Protein AF-A0A9D6IJ97-F1 (afdb_monomer)

Secondary structure (DSSP, 8-state):
--------B-TTT--B-S-TTEEEEETTEEEEESSGGGHHHHHHSHHHHHHHH-SS---------

Sequence (65 aa):
MVLENIQTVCPVRGETIAKKESFTDYKGRRIYFCCPGCEEPFSKEPGKFLEKLGPLAGNKTNTHS

Nearest PDB structures (foldseek):
  3n1y-assembly1_A-1  TM=7.623E-01  e=1.057E-01  Pseudomonas sp. OX1
  2rdb-assembly1_A  TM=7.748E-01  e=1.221E-01  Stutzerimonas stutzeri
  3rnc-assembly1_A  TM=7.607E-01  e=1.632E-01  Pseudomonas sp. OX1
  3n20-assembly1_A-1  TM=6.772E-01  e=9.828E-02  Pseudomonas sp. OX1
  3niv-assembly1_B  TM=4.258E-01  e=4.258E+00  Legionella pneumophila subsp. pneumophila str. Philadelphia 1

Solvent-accessible surface area (backbone atoms only — not comparable to full-atom values): 4176 Å² total; per-residue (Å²): 134,81,82,81,70,63,58,46,46,12,60,80,81,69,41,67,39,85,45,86,79,35,66,49,79,54,98,93,40,79,45,54,25,55,45,73,82,44,50,59,64,38,71,74,42,47,68,66,35,46,64,74,36,54,98,59,44,66,76,88,75,84,78,77,129

pLDDT: mean 71.59, std 14.8, range [35.97, 87.94]

Foldseek 3Di:
DPPCLPAQAALQPRHGQPDQPAWDQDPNDIHGHNDVVSVVVCVVCVPVSDVSQPPRHD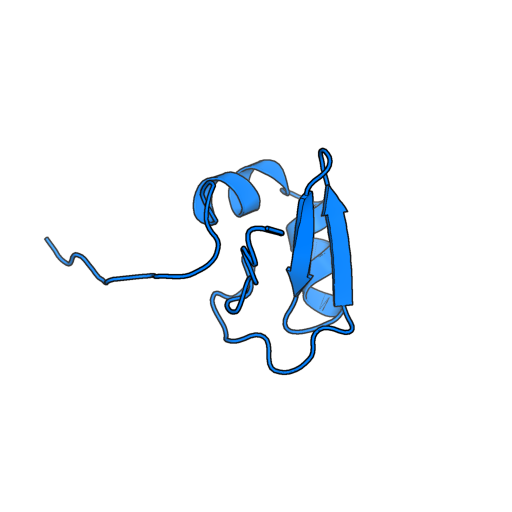DPPDPDD

Radius of gyration: 11.71 Å; Cα contacts (8 Å, |Δi|>4): 76; chains: 1; bounding box: 26×35×26 Å

Mean predicted aligned error: 8.77 Å

Structure (mmCIF, N/CA/C/O backbone):
data_AF-A0A9D6IJ97-F1
#
_entry.id   AF-A0A9D6IJ97-F1
#
loop_
_atom_site.group_PDB
_atom_site.id
_atom_site.type_symbol
_atom_site.label_atom_id
_atom_site.label_alt_id
_atom_site.label_comp_id
_atom_site.label_asym_id
_atom_site.label_entity_id
_atom_site.label_seq_id
_atom_site.pdbx_PDB_ins_code
_atom_site.Cartn_x
_atom_site.Cartn_y
_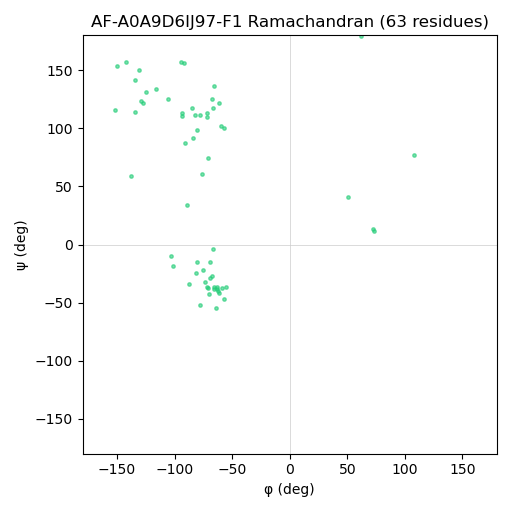atom_site.Cartn_z
_atom_site.occupancy
_atom_site.B_iso_or_equiv
_atom_site.auth_seq_id
_atom_site.auth_comp_id
_atom_site.auth_asym_id
_atom_site.auth_atom_id
_atom_site.pdbx_PDB_model_num
ATOM 1 N N . MET A 1 1 ? -18.025 -13.124 -14.692 1.00 35.97 1 MET A N 1
ATOM 2 C CA . MET A 1 1 ? -17.218 -11.946 -15.071 1.00 35.97 1 MET A CA 1
ATOM 3 C C . MET A 1 1 ? -16.505 -11.485 -13.818 1.00 35.97 1 MET A C 1
ATOM 5 O O . MET A 1 1 ? -17.160 -10.988 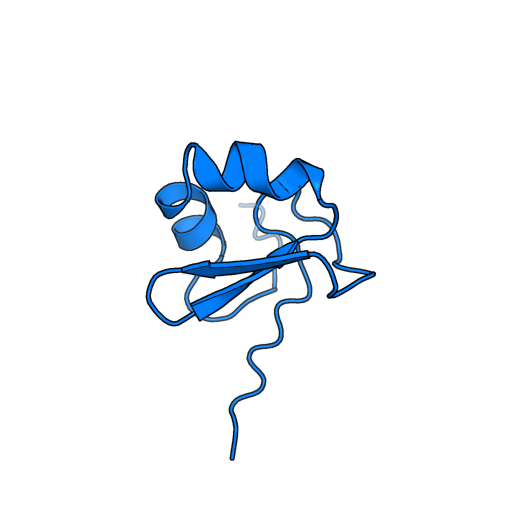-12.912 1.00 35.97 1 MET A O 1
ATOM 9 N N . VAL A 1 2 ? -15.216 -11.789 -13.694 1.00 41.88 2 VAL A N 1
ATOM 10 C CA . VAL A 1 2 ? -14.429 -11.369 -12.531 1.00 41.88 2 VAL A CA 1
ATOM 11 C C . VAL A 1 2 ? -14.019 -9.936 -12.834 1.00 41.88 2 VAL A C 1
ATOM 13 O O . VAL A 1 2 ? -13.315 -9.713 -13.811 1.00 41.88 2 VAL A O 1
ATOM 16 N N . LEU A 1 3 ? -14.547 -8.958 -12.094 1.00 50.69 3 LEU A N 1
ATOM 17 C CA . LEU A 1 3 ? -14.078 -7.580 -12.210 1.00 50.69 3 LEU A CA 1
ATOM 18 C C . LEU A 1 3 ? -12.587 -7.580 -11.864 1.00 50.69 3 LEU A C 1
ATOM 20 O O . LEU A 1 3 ? -12.217 -7.666 -10.693 1.00 50.69 3 LEU A O 1
ATOM 24 N N . GLU A 1 4 ? -11.735 -7.526 -12.883 1.00 51.31 4 GLU A N 1
ATOM 25 C CA . GLU A 1 4 ? -10.293 -7.361 -12.740 1.00 51.31 4 GLU A CA 1
ATOM 26 C C . GLU A 1 4 ? -10.005 -5.932 -12.279 1.00 51.31 4 GLU A C 1
ATOM 28 O O . GLU A 1 4 ? -9.541 -5.076 -13.023 1.00 51.31 4 GLU A O 1
ATOM 33 N N . ASN A 1 5 ? -10.278 -5.677 -10.999 1.00 57.38 5 ASN A N 1
ATOM 34 C CA . ASN A 1 5 ? -9.793 -4.511 -10.275 1.00 57.38 5 ASN A CA 1
ATOM 35 C C . ASN A 1 5 ? -8.310 -4.732 -9.935 1.00 57.38 5 ASN A C 1
ATOM 37 O O . ASN A 1 5 ? -7.921 -4.869 -8.774 1.00 57.38 5 ASN A O 1
ATOM 41 N N . ILE A 1 6 ? -7.490 -4.888 -10.977 1.00 65.19 6 ILE A N 1
ATOM 42 C CA . ILE A 1 6 ? -6.051 -5.080 -10.856 1.00 65.19 6 ILE A CA 1
ATOM 43 C C . ILE A 1 6 ? -5.441 -3.753 -10.422 1.00 65.19 6 ILE A C 1
ATOM 45 O O . ILE A 1 6 ? -5.353 -2.794 -11.182 1.00 65.19 6 ILE A O 1
ATOM 49 N N . GLN A 1 7 ? -4.983 -3.724 -9.177 1.00 73.12 7 GLN A N 1
ATOM 50 C CA . GLN A 1 7 ? -4.180 -2.630 -8.670 1.00 73.12 7 GLN A CA 1
ATOM 51 C C . GLN A 1 7 ? -2.829 -2.608 -9.388 1.00 73.12 7 GLN A C 1
ATOM 53 O O . GLN A 1 7 ? -2.037 -3.544 -9.281 1.00 73.12 7 GLN A O 1
ATOM 58 N N . THR A 1 8 ? -2.567 -1.521 -10.109 1.00 76.06 8 THR A N 1
ATOM 59 C CA . THR A 1 8 ? -1.301 -1.284 -10.819 1.00 76.06 8 THR A CA 1
ATOM 60 C C . THR A 1 8 ? -0.388 -0.300 -10.097 1.00 76.06 8 THR A C 1
ATOM 62 O O . THR A 1 8 ? 0.772 -0.180 -10.474 1.00 76.06 8 THR A O 1
ATOM 65 N N . VAL A 1 9 ? -0.870 0.381 -9.050 1.00 79.56 9 VAL A N 1
ATOM 66 C CA . VAL A 1 9 ? -0.132 1.420 -8.311 1.00 79.56 9 VAL A CA 1
ATOM 67 C C . VAL A 1 9 ? -0.079 1.088 -6.824 1.00 79.56 9 VAL A C 1
ATOM 69 O O . VAL A 1 9 ? -1.101 0.783 -6.220 1.00 79.56 9 VAL A O 1
ATOM 72 N N . CYS A 1 10 ? 1.102 1.155 -6.217 1.00 82.50 10 CYS A N 1
ATOM 73 C CA . CYS A 1 10 ? 1.351 0.871 -4.811 1.00 82.50 10 CYS A CA 1
ATOM 74 C C . CYS A 1 10 ? 0.684 1.927 -3.902 1.00 82.50 10 CYS A C 1
ATOM 76 O O . CYS A 1 10 ? 0.996 3.109 -4.049 1.00 82.50 10 CYS A O 1
ATOM 78 N N . PRO A 1 11 ? -0.162 1.549 -2.919 1.00 76.94 11 PRO A N 1
ATOM 79 C CA . PRO A 1 11 ? -0.771 2.483 -1.960 1.00 76.94 11 PRO A CA 1
ATOM 80 C C . PRO A 1 11 ? 0.235 3.329 -1.195 1.00 76.94 11 PRO A C 1
ATOM 82 O O . PRO A 1 11 ? -0.035 4.474 -0.840 1.00 76.94 11 PRO A O 1
ATOM 85 N N . VAL A 1 12 ? 1.364 2.706 -0.872 1.00 81.81 12 VAL A N 1
ATOM 86 C CA . VAL A 1 12 ? 2.337 3.242 0.070 1.00 81.81 12 VAL A CA 1
ATOM 87 C C . VAL A 1 12 ? 3.167 4.317 -0.604 1.00 81.81 12 VAL A C 1
ATOM 89 O O . VAL A 1 12 ? 3.277 5.429 -0.096 1.00 81.81 12 VAL A O 1
ATOM 92 N N . ARG A 1 13 ? 3.735 3.974 -1.764 1.00 78.31 13 ARG A N 1
ATOM 93 C CA . ARG A 1 13 ? 4.699 4.815 -2.481 1.00 78.31 13 ARG A CA 1
ATOM 94 C C . ARG A 1 13 ? 4.080 5.565 -3.661 1.00 78.31 13 ARG A C 1
ATOM 96 O O . ARG A 1 13 ? 4.639 6.555 -4.108 1.00 78.31 13 ARG A O 1
ATOM 103 N N . GLY A 1 14 ? 2.915 5.138 -4.150 1.00 76.56 14 GLY A N 1
ATOM 104 C CA . GLY A 1 14 ? 2.300 5.685 -5.364 1.00 76.56 14 GLY A CA 1
ATOM 105 C C . GLY A 1 14 ? 3.005 5.265 -6.656 1.00 76.56 14 GLY A C 1
ATOM 106 O O . GLY A 1 14 ? 2.743 5.849 -7.701 1.00 76.56 14 GLY A O 1
ATOM 107 N N . GLU A 1 15 ? 3.895 4.275 -6.586 1.00 78.56 15 GLU A N 1
ATOM 108 C CA . GLU A 1 15 ? 4.678 3.773 -7.719 1.00 78.56 15 GLU A CA 1
ATOM 109 C C . GLU A 1 15 ? 3.979 2.611 -8.419 1.00 78.56 15 GLU A C 1
ATOM 111 O O . GLU A 1 15 ? 3.179 1.898 -7.812 1.00 78.56 15 GLU A O 1
ATOM 116 N N . THR A 1 16 ? 4.295 2.375 -9.687 1.00 80.69 16 THR A N 1
ATOM 117 C CA . THR A 1 16 ? 3.757 1.237 -10.432 1.00 80.69 16 THR A CA 1
ATOM 118 C C . THR A 1 16 ? 4.245 -0.095 -9.862 1.00 80.69 16 THR A C 1
ATOM 120 O O . THR A 1 16 ? 5.416 -0.293 -9.542 1.00 80.69 16 THR A O 1
ATOM 123 N N . ILE A 1 17 ? 3.324 -1.046 -9.743 1.00 81.69 17 ILE A N 1
ATOM 124 C CA . ILE A 1 17 ? 3.618 -2.410 -9.320 1.00 81.69 17 ILE A CA 1
ATOM 125 C C . ILE A 1 17 ? 4.152 -3.163 -10.532 1.00 81.69 17 ILE A C 1
ATOM 127 O O . ILE A 1 17 ? 3.387 -3.636 -11.370 1.00 81.69 17 ILE A O 1
ATOM 131 N N . ALA A 1 18 ? 5.475 -3.275 -10.620 1.00 75.00 18 ALA A N 1
ATOM 132 C CA . ALA A 1 18 ? 6.121 -4.086 -11.647 1.00 75.00 18 ALA A CA 1
ATOM 133 C C . ALA A 1 18 ? 5.970 -5.592 -11.371 1.00 75.00 18 ALA A C 1
ATOM 135 O O . ALA A 1 18 ? 5.866 -6.386 -12.303 1.00 75.00 18 ALA A O 1
ATOM 136 N N . LYS A 1 19 ? 5.937 -5.990 -10.091 1.00 74.50 19 LYS A N 1
ATOM 137 C CA . LYS A 1 19 ? 5.863 -7.392 -9.663 1.00 74.50 19 LYS A CA 1
ATOM 138 C C . LYS A 1 19 ? 4.717 -7.592 -8.681 1.00 74.50 19 LYS A C 1
ATOM 140 O O . LYS A 1 19 ? 4.691 -6.972 -7.626 1.00 74.50 19 LYS A O 1
ATOM 145 N N . LYS A 1 20 ? 3.785 -8.486 -9.013 1.00 75.00 20 LYS A N 1
ATOM 146 C CA . LYS A 1 20 ? 2.626 -8.839 -8.170 1.00 75.00 20 LYS A CA 1
ATOM 147 C C . LYS A 1 20 ? 2.936 -9.990 -7.203 1.00 75.00 20 LYS A C 1
ATOM 149 O O . LYS A 1 20 ? 2.079 -10.824 -6.940 1.00 75.00 20 LYS A O 1
ATOM 154 N N . GLU A 1 21 ? 4.170 -10.059 -6.717 1.00 79.12 21 GLU A N 1
ATOM 155 C CA . GLU A 1 21 ? 4.623 -11.110 -5.794 1.00 79.12 21 GLU A CA 1
ATOM 156 C C . GLU A 1 21 ? 4.343 -10.732 -4.336 1.00 79.12 21 GLU A C 1
ATOM 158 O O . GLU A 1 21 ? 4.001 -11.585 -3.526 1.00 79.12 21 GLU A O 1
ATOM 163 N N . SER A 1 22 ? 4.426 -9.439 -4.012 1.00 82.19 22 SER A N 1
ATOM 164 C CA . SER A 1 22 ? 4.096 -8.916 -2.688 1.00 82.19 22 SER A CA 1
ATOM 165 C C . SER A 1 22 ? 2.640 -8.465 -2.665 1.00 82.19 22 SER A C 1
ATOM 167 O O . SER A 1 22 ? 2.280 -7.471 -3.298 1.00 82.19 22 SER A O 1
ATOM 169 N N . PHE A 1 23 ? 1.795 -9.192 -1.940 1.00 82.56 23 PHE A N 1
ATOM 170 C CA . PHE A 1 23 ? 0.394 -8.844 -1.729 1.00 82.56 23 PHE A CA 1
ATOM 171 C C . PHE A 1 23 ? -0.047 -9.172 -0.304 1.00 82.56 23 PHE A C 1
ATOM 173 O O . PHE A 1 23 ? 0.535 -10.022 0.362 1.00 82.56 23 PHE A O 1
ATOM 180 N N . THR A 1 24 ? -1.093 -8.499 0.160 1.00 83.12 24 THR A N 1
ATOM 181 C CA . THR A 1 24 ? -1.757 -8.797 1.427 1.00 83.12 24 THR A CA 1
ATOM 182 C C . THR A 1 24 ? -3.262 -8.805 1.229 1.00 83.12 24 THR A C 1
ATOM 184 O O . THR A 1 24 ? -3.812 -7.996 0.477 1.00 83.12 24 THR A O 1
ATOM 187 N N . ASP A 1 25 ? -3.940 -9.733 1.888 1.00 83.25 25 ASP A N 1
ATOM 188 C CA . ASP A 1 25 ? -5.391 -9.814 1.875 1.00 83.25 25 ASP A CA 1
ATOM 189 C C . ASP A 1 25 ? -5.927 -9.051 3.098 1.00 83.25 25 ASP A C 1
ATOM 191 O O . ASP A 1 25 ? -5.719 -9.440 4.245 1.00 83.25 25 ASP A O 1
ATOM 195 N N . TYR A 1 26 ? -6.617 -7.934 2.860 1.00 80.00 26 TYR A N 1
ATOM 196 C CA . TYR A 1 26 ? -7.156 -7.069 3.906 1.00 80.00 26 TYR A CA 1
ATOM 197 C C . TYR A 1 26 ? -8.641 -6.779 3.671 1.00 80.00 26 TYR A C 1
ATOM 199 O O . TYR A 1 26 ? -9.035 -6.261 2.625 1.00 80.00 26 TYR A O 1
ATOM 207 N N . LYS A 1 27 ? -9.490 -7.091 4.663 1.00 78.75 27 LYS A N 1
ATOM 208 C CA . LYS A 1 27 ? -10.961 -6.931 4.595 1.00 78.75 27 LYS A CA 1
ATOM 209 C C . LYS A 1 27 ? -11.586 -7.557 3.334 1.00 78.75 27 LYS A C 1
ATOM 211 O O . LYS A 1 27 ? -12.454 -6.958 2.706 1.00 78.75 27 LYS A O 1
ATOM 216 N N . GLY A 1 28 ? -11.110 -8.739 2.933 1.00 77.69 28 GLY A N 1
ATOM 217 C CA . GLY A 1 28 ? -11.596 -9.440 1.736 1.00 77.69 28 GLY A CA 1
ATOM 218 C C . GLY A 1 28 ? -11.144 -8.824 0.406 1.00 77.69 28 GLY A C 1
ATOM 219 O O . GLY A 1 28 ? -11.664 -9.198 -0.641 1.00 77.69 28 GLY A O 1
ATOM 220 N N . ARG A 1 29 ? -10.188 -7.884 0.429 1.00 76.06 29 ARG A N 1
ATOM 221 C CA . ARG A 1 29 ? -9.554 -7.308 -0.763 1.00 76.06 29 ARG A CA 1
ATOM 222 C C . ARG A 1 29 ? -8.074 -7.656 -0.794 1.00 76.06 29 ARG A C 1
ATOM 224 O O . ARG A 1 29 ? -7.382 -7.473 0.203 1.00 76.06 29 ARG A O 1
ATOM 231 N N . ARG A 1 30 ? -7.586 -8.096 -1.952 1.00 81.44 30 ARG A N 1
ATOM 232 C CA . ARG A 1 30 ? -6.159 -8.321 -2.186 1.00 81.44 30 ARG A CA 1
ATOM 233 C C . ARG A 1 30 ? -5.485 -7.023 -2.614 1.00 81.44 30 ARG A C 1
ATOM 235 O O . ARG A 1 30 ? -5.828 -6.468 -3.655 1.00 81.44 30 ARG A O 1
ATOM 242 N N . ILE A 1 31 ? -4.538 -6.556 -1.812 1.00 82.06 31 ILE A N 1
ATOM 243 C CA . ILE A 1 31 ? -3.747 -5.347 -2.043 1.00 82.06 31 ILE A CA 1
ATOM 244 C C . ILE A 1 31 ? -2.345 -5.767 -2.458 1.00 82.06 31 ILE A C 1
ATOM 246 O O . ILE A 1 31 ? -1.694 -6.530 -1.752 1.00 82.06 31 ILE A O 1
ATOM 250 N N . TYR A 1 32 ? -1.882 -5.275 -3.597 1.00 84.56 32 TYR A N 1
ATOM 251 C CA . TYR A 1 32 ? -0.552 -5.549 -4.126 1.00 84.56 32 TYR A CA 1
ATOM 252 C C . TYR A 1 32 ? 0.432 -4.446 -3.722 1.00 84.56 32 TYR A C 1
ATOM 254 O O . TYR A 1 32 ? 0.057 -3.299 -3.470 1.00 84.56 32 TYR A O 1
ATOM 262 N N . PHE A 1 33 ? 1.718 -4.763 -3.704 1.00 84.44 33 PHE A N 1
ATOM 263 C CA . PHE A 1 33 ? 2.778 -3.819 -3.377 1.00 84.44 33 PHE A CA 1
ATOM 264 C C . PHE A 1 33 ? 3.895 -3.874 -4.411 1.00 84.44 33 PHE A C 1
ATOM 266 O O . PHE A 1 33 ? 4.155 -4.914 -5.005 1.00 84.44 33 PHE A O 1
ATOM 273 N N . CYS A 1 34 ? 4.577 -2.745 -4.618 1.00 84.56 34 CYS A N 1
ATOM 274 C CA . CYS A 1 34 ? 5.715 -2.684 -5.537 1.00 84.56 34 CYS A CA 1
ATOM 275 C C . CYS A 1 34 ? 6.988 -3.325 -4.955 1.00 84.56 34 CYS A C 1
ATOM 277 O O . CYS A 1 34 ? 7.874 -3.706 -5.716 1.00 84.56 34 CYS A O 1
ATOM 279 N N . 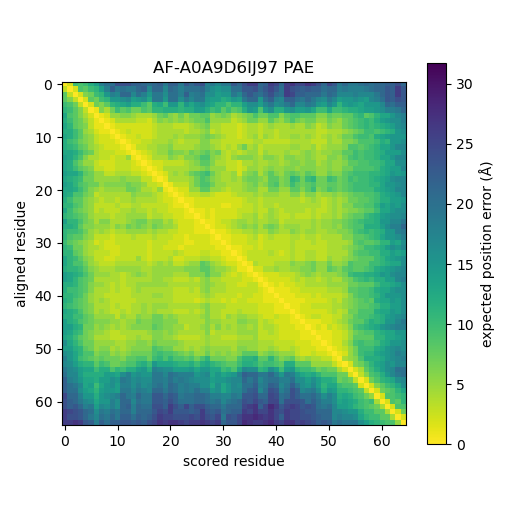CYS A 1 35 ? 7.092 -3.439 -3.625 1.00 81.25 35 CYS A N 1
ATOM 280 C CA . CYS A 1 35 ? 8.249 -3.989 -2.918 1.00 81.25 35 CYS A CA 1
ATOM 281 C C . CYS A 1 35 ? 7.815 -4.658 -1.601 1.00 81.25 35 CYS A C 1
ATOM 283 O O . CYS A 1 35 ? 6.841 -4.190 -1.002 1.00 81.25 35 CYS A O 1
ATOM 285 N N . PRO A 1 36 ? 8.575 -5.644 -1.083 1.00 78.31 36 PRO A N 1
ATOM 286 C CA . PRO A 1 36 ? 8.295 -6.264 0.216 1.00 78.31 36 PRO A CA 1
ATOM 287 C C . PRO A 1 36 ? 8.304 -5.234 1.355 1.00 78.31 36 PRO A C 1
ATOM 289 O O . PRO A 1 36 ? 7.408 -5.225 2.183 1.00 78.31 36 PRO A O 1
ATOM 292 N N . GLY A 1 37 ? 9.197 -4.237 1.315 1.00 82.38 37 GLY A N 1
ATOM 293 C CA . GLY A 1 37 ? 9.248 -3.171 2.328 1.00 82.38 37 GLY A CA 1
ATOM 294 C C . GLY A 1 37 ? 8.043 -2.215 2.361 1.00 82.38 37 GLY A C 1
ATOM 295 O O . GLY A 1 37 ? 7.995 -1.329 3.208 1.00 82.38 37 GLY A O 1
ATOM 296 N N . CYS A 1 38 ? 7.072 -2.346 1.450 1.00 81.31 38 CYS A N 1
ATOM 297 C CA . CYS A 1 38 ? 5.819 -1.587 1.531 1.00 81.31 38 CYS A CA 1
ATOM 298 C C . CYS A 1 38 ? 4.817 -2.211 2.515 1.00 81.31 38 CYS A C 1
ATOM 300 O O . CYS A 1 38 ? 3.867 -1.540 2.908 1.00 81.31 38 CYS A O 1
ATOM 302 N N . GLU A 1 39 ? 5.019 -3.457 2.944 1.00 81.69 39 GLU A N 1
ATOM 303 C CA . GLU A 1 39 ? 4.135 -4.096 3.921 1.00 81.69 39 GLU A CA 1
ATOM 304 C C . GLU A 1 39 ? 4.208 -3.419 5.293 1.00 81.69 39 GLU A C 1
ATOM 306 O O . GLU A 1 39 ? 3.187 -3.255 5.947 1.00 81.69 39 GLU A O 1
ATOM 311 N N . GLU A 1 40 ? 5.388 -2.952 5.708 1.00 85.56 40 GLU A N 1
ATOM 312 C CA . GLU A 1 40 ? 5.605 -2.347 7.022 1.00 85.56 40 GLU A CA 1
ATOM 313 C C . GLU A 1 40 ? 4.809 -1.040 7.220 1.00 85.56 40 GLU A C 1
ATOM 315 O O . GLU A 1 40 ? 4.028 -0.955 8.174 1.00 85.56 40 GLU A O 1
ATOM 320 N N . PRO A 1 41 ? 4.920 -0.022 6.340 1.00 83.94 41 PRO A N 1
ATOM 321 C CA . PRO A 1 41 ? 4.084 1.169 6.446 1.00 83.94 41 PRO A CA 1
ATOM 322 C C . PRO A 1 41 ? 2.603 0.825 6.266 1.00 83.94 41 PRO A C 1
ATOM 324 O O . PRO A 1 41 ? 1.775 1.349 7.008 1.00 83.94 41 PRO A O 1
ATOM 327 N N . PHE A 1 42 ? 2.260 -0.095 5.355 1.00 84.75 42 PHE A N 1
ATOM 328 C CA . PHE A 1 42 ? 0.875 -0.530 5.187 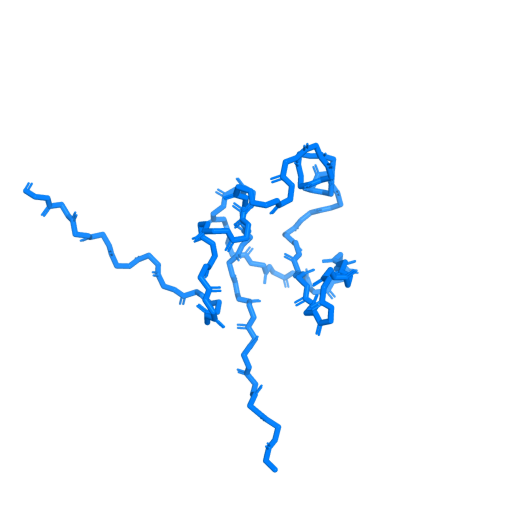1.00 84.75 42 PHE A CA 1
ATOM 329 C C . PHE A 1 42 ? 0.315 -1.176 6.458 1.00 84.75 42 PHE A C 1
ATOM 331 O O . PHE A 1 42 ? -0.808 -0.875 6.832 1.00 84.75 42 PHE A O 1
ATOM 338 N N . SER A 1 43 ? 1.087 -2.007 7.158 1.00 82.62 43 SER A N 1
ATOM 339 C CA . SER A 1 43 ? 0.672 -2.661 8.401 1.00 82.62 43 SER A CA 1
ATOM 340 C C . SER A 1 43 ? 0.529 -1.674 9.558 1.00 82.62 43 SER A C 1
ATOM 342 O O . SER A 1 43 ? -0.279 -1.914 10.454 1.00 82.62 43 SER A O 1
ATOM 344 N N . LYS A 1 44 ? 1.287 -0.570 9.550 1.00 87.94 44 LYS A N 1
ATOM 345 C CA . LYS A 1 44 ? 1.170 0.502 10.551 1.00 87.94 44 LYS A CA 1
ATOM 346 C C . LYS A 1 44 ? -0.127 1.296 10.390 1.00 87.94 44 LYS A C 1
ATOM 348 O O . LYS A 1 44 ? -0.781 1.589 11.384 1.00 87.94 44 LYS A O 1
ATOM 353 N N . GLU A 1 45 ? -0.515 1.632 9.157 1.00 86.25 45 GLU A N 1
ATOM 354 C CA . GLU A 1 45 ? -1.709 2.452 8.892 1.00 86.25 45 GLU A CA 1
ATOM 355 C C . GLU A 1 45 ? -2.555 1.945 7.699 1.00 86.25 45 GLU A C 1
ATOM 357 O O . GLU A 1 45 ? -2.806 2.701 6.754 1.00 86.25 45 GLU A O 1
ATOM 362 N N . PRO A 1 46 ? -3.068 0.700 7.708 1.00 82.50 46 PRO A N 1
ATOM 363 C CA . PRO A 1 46 ? -3.702 0.110 6.524 1.00 82.50 46 PRO A CA 1
ATOM 364 C C . PRO A 1 46 ? -4.960 0.875 6.107 1.00 82.50 46 PRO A C 1
ATOM 366 O O . PRO A 1 46 ? -5.197 1.075 4.920 1.00 82.50 46 PRO A O 1
ATOM 369 N N . GLY A 1 47 ? -5.740 1.374 7.074 1.00 82.56 47 GLY A N 1
ATOM 370 C CA . GLY A 1 47 ? -6.938 2.179 6.815 1.00 82.56 47 GLY A CA 1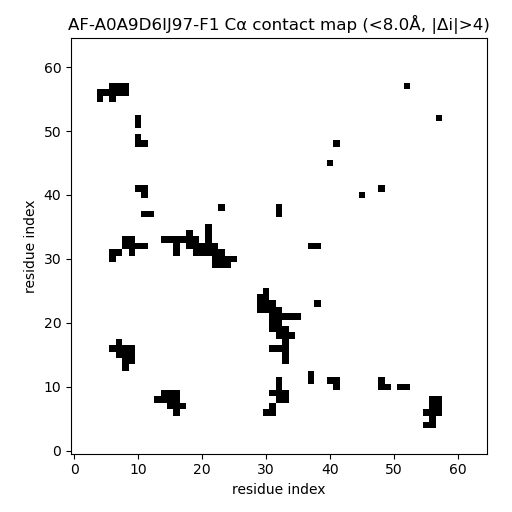
ATOM 371 C C . GLY A 1 47 ? -6.644 3.426 5.981 1.00 82.56 47 GLY A C 1
ATOM 372 O O . GLY A 1 47 ? -7.285 3.640 4.958 1.00 82.56 47 GLY A O 1
ATOM 373 N N . LYS A 1 48 ? -5.600 4.174 6.341 1.00 82.44 48 LYS A N 1
ATOM 374 C CA . LYS A 1 48 ? -5.193 5.416 5.669 1.00 82.44 48 LYS A CA 1
ATOM 375 C C . LYS A 1 48 ? -4.719 5.182 4.237 1.00 82.44 48 LYS A C 1
ATOM 377 O O . LYS A 1 48 ? -4.997 5.979 3.340 1.00 82.44 48 LYS A O 1
ATOM 382 N N . PHE A 1 49 ? -4.010 4.078 4.008 1.00 81.38 49 PHE A N 1
ATOM 383 C CA . PHE A 1 49 ? -3.581 3.680 2.668 1.00 81.38 49 PHE A CA 1
ATOM 384 C C . PHE A 1 49 ? -4.749 3.182 1.813 1.00 81.38 49 PHE A C 1
ATOM 386 O O . PHE A 1 49 ? -4.803 3.481 0.624 1.00 81.38 49 PHE A O 1
ATOM 393 N N . LEU A 1 50 ? -5.707 2.473 2.411 1.00 75.62 50 LEU A N 1
ATOM 394 C CA . LEU A 1 50 ? -6.909 1.997 1.725 1.00 75.62 50 LEU A CA 1
ATOM 395 C C . LEU A 1 50 ? -7.879 3.124 1.378 1.00 75.62 50 LEU A C 1
ATOM 397 O O . LEU A 1 50 ? -8.470 3.093 0.303 1.00 75.62 50 LEU A O 1
ATOM 401 N N . GLU A 1 51 ? -8.021 4.127 2.243 1.00 76.19 51 GLU A N 1
ATOM 402 C CA . GLU A 1 51 ? -8.784 5.339 1.935 1.00 76.19 51 GLU A CA 1
ATOM 403 C C . GLU A 1 51 ? -8.167 6.095 0.756 1.00 76.19 51 GLU A C 1
ATOM 405 O O . GLU A 1 51 ? -8.886 6.523 -0.144 1.00 76.19 51 GLU A O 1
ATOM 410 N N . LYS A 1 52 ? -6.829 6.171 0.690 1.00 69.12 52 LYS A N 1
ATOM 411 C CA . LYS A 1 52 ? -6.111 6.728 -0.469 1.00 69.12 52 LYS A CA 1
ATOM 412 C C . LYS A 1 52 ? -6.240 5.894 -1.744 1.00 69.12 52 LYS A C 1
ATOM 414 O O . LYS A 1 52 ? -6.095 6.452 -2.828 1.00 69.12 52 LYS A O 1
ATOM 419 N N . LEU A 1 53 ? -6.456 4.584 -1.631 1.00 67.12 53 LEU A N 1
ATOM 420 C CA . LEU A 1 53 ? -6.622 3.697 -2.785 1.00 67.12 53 LEU A CA 1
ATOM 421 C C . LEU A 1 53 ? -8.033 3.723 -3.375 1.00 67.12 53 LEU A C 1
ATOM 423 O O . LEU A 1 53 ? -8.185 3.413 -4.554 1.00 67.12 53 LEU A O 1
ATOM 427 N N . GLY A 1 54 ? -9.052 4.081 -2.591 1.00 60.88 54 GLY A N 1
ATOM 428 C CA . GLY A 1 54 ? -10.443 4.040 -3.037 1.00 60.88 54 GLY A CA 1
ATOM 429 C C . GLY A 1 54 ? -10.930 2.626 -3.421 1.00 60.88 54 GLY A C 1
ATOM 430 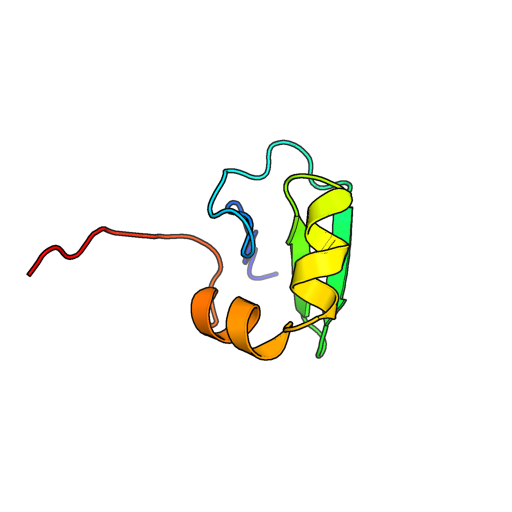O O . GLY A 1 54 ? -10.204 1.636 -3.306 1.00 60.88 54 GLY A O 1
ATOM 431 N N . PRO A 1 55 ? -12.201 2.482 -3.840 1.00 55.53 55 PRO A N 1
ATOM 432 C CA . PRO A 1 55 ? -12.783 1.185 -4.195 1.00 55.53 55 PRO A CA 1
ATOM 433 C C . PRO A 1 55 ? -12.209 0.565 -5.480 1.00 55.53 55 PRO A C 1
ATOM 435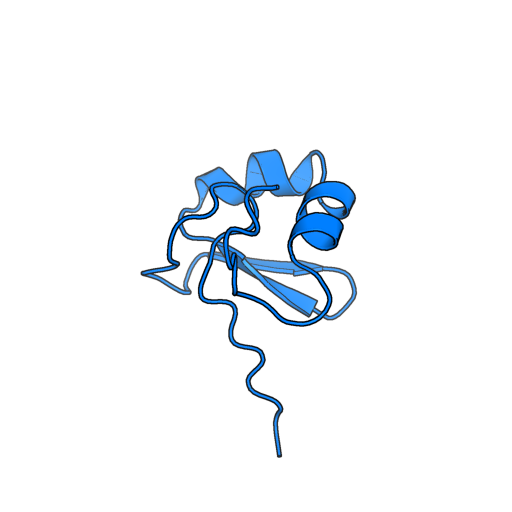 O O . PRO A 1 55 ? -12.388 -0.634 -5.692 1.00 55.53 55 PRO A O 1
ATOM 438 N N . LEU A 1 56 ? -11.506 1.332 -6.316 1.00 53.62 56 LEU A N 1
ATOM 439 C CA . LEU A 1 56 ? -10.988 0.882 -7.603 1.00 53.62 56 LEU A CA 1
ATOM 440 C C . LEU A 1 56 ? -9.543 1.328 -7.747 1.00 53.62 56 LEU A C 1
ATOM 442 O O . LEU A 1 56 ? -9.234 2.516 -7.776 1.00 53.62 56 LEU A O 1
ATOM 446 N N . ALA A 1 57 ? -8.646 0.365 -7.777 1.00 57.12 57 ALA A N 1
ATOM 447 C CA . ALA A 1 57 ? -7.240 0.649 -7.718 1.00 57.12 57 ALA A CA 1
ATOM 448 C C . ALA A 1 57 ? -6.723 1.281 -9.020 1.00 57.12 57 ALA A C 1
ATOM 450 O O . ALA A 1 57 ? -6.589 0.604 -10.034 1.00 57.12 57 ALA A O 1
ATOM 451 N N . GLY A 1 58 ? -6.317 2.549 -8.936 1.00 51.88 58 GLY A N 1
ATOM 452 C CA . GLY A 1 58 ? -5.309 3.124 -9.825 1.00 51.88 58 GLY A CA 1
ATOM 453 C C . GLY A 1 58 ? -5.815 4.112 -10.873 1.00 51.88 58 GLY A C 1
ATOM 454 O O . GLY A 1 58 ? -5.790 3.817 -12.060 1.00 51.88 58 GLY A O 1
ATOM 455 N N . ASN A 1 59 ? -6.101 5.347 -10.461 1.00 47.03 59 ASN A N 1
ATOM 456 C CA . ASN A 1 59 ? -5.663 6.521 -11.214 1.00 47.03 59 ASN A CA 1
ATOM 457 C C . ASN A 1 59 ? -5.481 7.724 -10.275 1.00 47.03 59 ASN A C 1
ATOM 459 O O . ASN A 1 59 ? -6.411 8.244 -9.674 1.00 47.03 59 ASN A O 1
ATOM 463 N N . LYS A 1 60 ? -4.248 8.215 -10.151 1.00 46.41 60 LYS A N 1
ATOM 464 C CA . LYS A 1 60 ? -4.064 9.620 -9.794 1.00 46.41 60 LYS A CA 1
ATOM 465 C C . LYS A 1 60 ? -4.169 10.409 -11.091 1.00 46.41 60 LYS A C 1
ATOM 467 O O . LYS A 1 60 ? -3.172 10.572 -11.784 1.00 46.41 60 LYS A O 1
ATOM 472 N N . THR A 1 61 ? -5.363 10.875 -11.447 1.00 38.53 61 THR A N 1
ATOM 473 C CA . THR A 1 61 ? -5.446 12.086 -12.267 1.00 38.53 61 THR A CA 1
ATOM 474 C C . THR A 1 61 ? -5.212 13.250 -11.323 1.00 38.53 61 THR A C 1
ATOM 476 O O . THR A 1 61 ? -5.997 13.495 -10.409 1.00 38.53 61 THR A O 1
ATOM 479 N N . ASN A 1 62 ? -4.069 13.902 -11.498 1.00 54.34 62 ASN A N 1
ATOM 480 C CA . ASN A 1 62 ? -3.729 15.143 -10.825 1.00 54.34 62 ASN A CA 1
ATOM 481 C C . ASN A 1 62 ? -4.811 16.190 -11.140 1.00 54.34 62 ASN A C 1
ATOM 483 O O . ASN A 1 62 ? -4.775 16.789 -12.210 1.00 54.34 62 ASN A O 1
ATOM 487 N N . THR A 1 63 ? -5.752 16.428 -10.227 1.00 37.12 63 THR A N 1
ATOM 488 C CA . THR A 1 63 ? -6.521 17.678 -10.230 1.00 37.12 63 THR A CA 1
ATOM 489 C C . THR A 1 63 ? -5.765 18.652 -9.344 1.00 37.12 63 THR A C 1
ATOM 491 O O . THR A 1 63 ? -5.944 18.700 -8.130 1.00 37.12 63 THR A O 1
ATOM 494 N N . HIS A 1 64 ? -4.826 19.349 -9.975 1.00 42.69 64 HIS A N 1
ATOM 495 C CA . HIS A 1 64 ? -4.307 20.618 -9.491 1.00 42.69 64 HIS A CA 1
ATOM 496 C C . HIS A 1 64 ? -5.501 21.587 -9.468 1.00 42.69 64 HIS A C 1
ATOM 498 O O . HIS A 1 64 ? -6.180 21.720 -10.490 1.00 42.69 64 HIS A O 1
ATOM 504 N N . SER A 1 65 ? -5.821 22.156 -8.304 1.00 42.56 65 SER A N 1
ATOM 505 C CA . SER A 1 65 ? -6.691 23.338 -8.230 1.00 42.56 65 SER A CA 1
ATOM 506 C C . SER A 1 65 ? -5.986 24.551 -8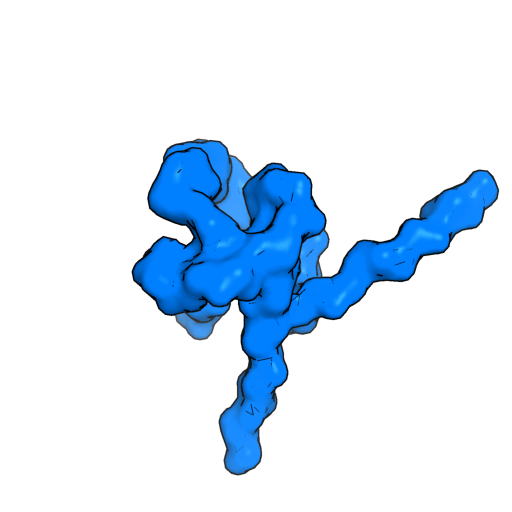.817 1.00 42.56 65 SER A C 1
ATOM 508 O O . SER A 1 65 ? -4.741 24.615 -8.700 1.00 42.56 65 SER A O 1
#